Protein AF-A0A933Z2Q9-F1 (afdb_monomer_lite)

Structure (mmCIF, N/CA/C/O backbone):
data_AF-A0A933Z2Q9-F1
#
_entry.id   AF-A0A933Z2Q9-F1
#
loop_
_atom_site.group_PDB
_atom_site.id
_atom_site.type_symbol
_atom_site.label_atom_id
_atom_site.label_alt_id
_atom_site.label_comp_id
_atom_site.label_asym_id
_atom_site.label_entity_id
_atom_site.label_seq_id
_atom_site.pdbx_PDB_ins_code
_atom_site.Cartn_x
_atom_site.Cartn_y
_atom_site.Cartn_z
_atom_site.occupancy
_atom_site.B_iso_or_equiv
_atom_site.auth_seq_id
_atom_site.auth_comp_id
_atom_site.auth_asym_id
_atom_site.auth_atom_id
_atom_site.pdbx_PDB_model_num
ATOM 1 N N . MET A 1 1 ? -29.031 -0.556 -4.690 1.00 30.06 1 MET A N 1
ATOM 2 C CA . MET A 1 1 ? -28.057 0.502 -5.038 1.00 30.06 1 MET A CA 1
ATOM 3 C C . MET A 1 1 ? -26.852 0.303 -4.132 1.00 30.06 1 MET A C 1
ATOM 5 O O . MET A 1 1 ? -27.092 0.141 -2.940 1.00 30.06 1 MET A O 1
ATOM 9 N N . PRO A 1 2 ? -25.612 0.208 -4.638 1.00 36.00 2 PRO A N 1
ATOM 10 C CA . PRO A 1 2 ? -24.454 0.110 -3.755 1.00 36.00 2 PRO A CA 1
ATOM 11 C C . PRO A 1 2 ? -24.338 1.414 -2.952 1.00 36.00 2 PRO A C 1
ATOM 13 O O . PRO A 1 2 ? -24.588 2.495 -3.488 1.00 36.00 2 PRO A O 1
ATOM 16 N N . ALA A 1 3 ? -24.050 1.311 -1.654 1.00 37.53 3 ALA A N 1
ATOM 17 C CA . ALA A 1 3 ? -23.906 2.478 -0.790 1.00 37.53 3 ALA A CA 1
ATOM 18 C C . ALA A 1 3 ? -22.690 3.327 -1.235 1.00 37.53 3 ALA A C 1
ATOM 20 O O . ALA A 1 3 ? -21.696 2.751 -1.674 1.00 37.53 3 ALA A O 1
ATOM 21 N N . PRO A 1 4 ? -22.711 4.669 -1.111 1.00 43.59 4 PRO A N 1
ATOM 22 C CA . PRO A 1 4 ? -21.698 5.564 -1.701 1.00 43.59 4 PRO A CA 1
ATOM 23 C C . PRO A 1 4 ? -20.308 5.554 -1.016 1.00 43.59 4 PRO A C 1
ATOM 25 O O . PRO A 1 4 ? -19.544 6.503 -1.179 1.00 43.59 4 PRO A O 1
ATOM 28 N N . GLY A 1 5 ? -19.988 4.541 -0.204 1.00 49.03 5 GLY A N 1
ATOM 29 C CA . GLY A 1 5 ? -18.971 4.620 0.857 1.00 49.03 5 GLY A CA 1
ATOM 30 C C . GLY A 1 5 ? -17.522 4.799 0.389 1.00 49.03 5 GLY A C 1
ATOM 31 O O . GLY A 1 5 ? -16.807 5.652 0.909 1.00 49.03 5 GLY A O 1
ATOM 32 N N . ASP A 1 6 ? -17.078 4.038 -0.611 1.00 52.72 6 ASP A N 1
ATOM 33 C CA . ASP A 1 6 ? -15.638 3.870 -0.861 1.00 52.72 6 ASP A CA 1
ATOM 34 C C . ASP A 1 6 ? -15.014 5.033 -1.640 1.00 52.72 6 ASP A C 1
ATOM 36 O O . ASP A 1 6 ? -13.940 5.530 -1.296 1.00 52.72 6 ASP A O 1
ATOM 40 N N . ALA A 1 7 ? -15.668 5.462 -2.724 1.00 57.66 7 ALA A N 1
ATOM 41 C CA . ALA A 1 7 ? -15.125 6.496 -3.604 1.00 57.66 7 ALA A CA 1
ATOM 42 C C . ALA A 1 7 ? -15.150 7.871 -2.927 1.00 57.66 7 ALA A C 1
ATOM 44 O O . ALA A 1 7 ? -14.205 8.646 -3.065 1.00 57.66 7 ALA A O 1
ATOM 45 N N . HIS A 1 8 ? -16.200 8.141 -2.147 1.00 71.00 8 HIS A N 1
ATOM 46 C CA . HIS A 1 8 ? -16.406 9.443 -1.534 1.00 71.00 8 HIS A CA 1
ATOM 47 C C . HIS A 1 8 ? -15.386 9.722 -0.428 1.00 71.00 8 HIS A C 1
ATOM 49 O O . HIS A 1 8 ? -14.777 10.786 -0.426 1.00 71.00 8 HIS A O 1
ATOM 55 N N . LEU A 1 9 ? -15.126 8.770 0.476 1.00 80.94 9 LEU A N 1
ATOM 56 C CA . LEU A 1 9 ? -14.248 9.036 1.618 1.00 80.94 9 LEU A CA 1
ATOM 57 C C . LEU A 1 9 ? -12.768 9.122 1.216 1.00 80.94 9 LEU A C 1
ATOM 59 O O . LEU A 1 9 ? -12.041 9.977 1.719 1.00 80.94 9 LEU A O 1
ATOM 63 N N . CYS A 1 10 ? -12.312 8.304 0.262 1.00 76.44 10 CYS A N 1
ATOM 64 C CA . CYS A 1 10 ? -10.961 8.447 -0.287 1.00 76.44 10 CYS A CA 1
ATOM 65 C C . CYS A 1 10 ? -10.785 9.769 -1.052 1.00 76.44 10 CYS A C 1
ATOM 67 O O . CYS A 1 10 ? -9.753 10.422 -0.889 1.00 76.44 10 CYS A O 1
ATOM 69 N N . ALA A 1 11 ? -11.780 10.182 -1.848 1.00 78.81 11 ALA A N 1
ATOM 70 C CA . ALA A 1 11 ? -11.762 11.479 -2.525 1.00 78.81 11 ALA A CA 1
ATOM 71 C C . ALA A 1 11 ? -11.760 12.641 -1.516 1.00 78.81 11 ALA A C 1
ATOM 73 O O . ALA A 1 11 ? -10.992 13.586 -1.672 1.00 78.81 11 ALA A O 1
ATOM 74 N N . GLN A 1 12 ? -12.529 12.535 -0.429 1.00 84.69 12 GLN A N 1
ATOM 75 C CA . GLN A 1 12 ? -12.523 13.508 0.667 1.00 84.69 12 GLN A CA 1
ATOM 76 C C . GLN A 1 12 ? -11.167 13.589 1.377 1.00 84.69 12 GLN A C 1
ATOM 78 O O . GLN A 1 12 ? -10.663 14.689 1.592 1.00 84.69 12 GLN A O 1
ATOM 83 N N . CYS A 1 13 ? -10.544 12.448 1.706 1.00 85.12 13 CYS A N 1
ATOM 84 C CA . CYS A 1 13 ? -9.195 12.414 2.286 1.00 85.12 13 CYS A CA 1
ATOM 85 C C . CYS A 1 13 ? -8.196 13.172 1.406 1.00 85.12 13 CYS A C 1
ATOM 87 O O . CYS A 1 13 ? -7.370 13.929 1.915 1.00 85.12 13 CYS A O 1
ATOM 89 N N . HIS A 1 14 ? -8.294 12.978 0.088 1.00 80.62 14 HIS A N 1
ATOM 90 C CA . HIS A 1 14 ? -7.449 13.662 -0.880 1.00 80.62 14 HIS A CA 1
ATOM 91 C C . HIS A 1 14 ? -7.720 15.171 -0.938 1.00 80.62 14 HIS A C 1
ATOM 93 O O . HIS A 1 14 ? -6.772 15.954 -0.873 1.00 80.62 14 HIS A O 1
ATOM 99 N N . GLN A 1 15 ? -8.990 15.580 -1.027 1.00 82.69 15 GLN A N 1
ATOM 100 C CA . GLN A 1 15 ? -9.394 16.993 -1.053 1.00 82.69 15 GLN A CA 1
ATOM 101 C C . GLN A 1 15 ? -8.966 17.740 0.215 1.00 82.69 15 GLN A C 1
ATOM 103 O O . GLN A 1 15 ? -8.620 18.915 0.151 1.00 82.69 15 GLN A O 1
ATOM 108 N N . ALA A 1 16 ? -8.922 17.047 1.354 1.00 83.31 16 ALA A N 1
ATOM 109 C CA . ALA A 1 16 ? -8.405 17.576 2.612 1.00 83.31 16 ALA A CA 1
ATOM 110 C C . ALA A 1 16 ? -6.862 17.675 2.662 1.00 83.31 16 ALA A C 1
ATOM 112 O O . ALA A 1 16 ? -6.309 18.038 3.697 1.00 83.31 16 ALA A O 1
ATOM 113 N N . GLY A 1 17 ? -6.155 17.336 1.576 1.00 74.69 17 GLY A N 1
ATOM 114 C CA . GLY A 1 17 ? -4.693 17.403 1.485 1.00 74.69 17 GLY A CA 1
ATOM 115 C C . GLY A 1 17 ? -3.954 16.236 2.148 1.00 74.69 17 GLY A C 1
ATOM 116 O O . GLY A 1 17 ? -2.729 16.262 2.215 1.00 74.69 17 GLY A O 1
ATOM 117 N N . GLY A 1 18 ? -4.668 15.208 2.615 1.00 78.56 18 GLY A N 1
ATOM 118 C CA . GLY A 1 18 ? -4.094 14.052 3.305 1.00 78.56 18 GLY A CA 1
ATOM 119 C C . GLY A 1 18 ? -4.272 12.730 2.554 1.00 78.56 18 GLY A C 1
ATOM 120 O O . GLY A 1 18 ? -4.341 12.674 1.324 1.00 78.56 18 GLY A O 1
ATOM 121 N N . GLY A 1 19 ? -4.369 11.650 3.333 1.00 82.88 19 GLY A N 1
ATOM 122 C CA . GLY A 1 19 ? -4.657 10.295 2.860 1.00 82.88 19 GLY A CA 1
ATOM 123 C C . GLY A 1 19 ? -3.420 9.434 2.590 1.00 82.88 19 GLY A C 1
ATOM 124 O O . GLY A 1 19 ? -2.320 9.925 2.373 1.00 82.88 19 GLY A O 1
ATOM 125 N N . CYS A 1 20 ? -3.620 8.114 2.561 1.00 84.88 20 CYS A N 1
ATOM 126 C CA . CYS A 1 20 ? -2.553 7.127 2.346 1.00 84.88 20 CYS A CA 1
ATOM 127 C C . CYS A 1 20 ? -1.906 7.183 0.948 1.00 84.88 20 CYS A C 1
ATOM 129 O O . CYS A 1 20 ? -0.888 6.540 0.715 1.00 84.88 20 CYS A O 1
ATOM 131 N N . CYS A 1 21 ? -2.502 7.928 0.012 1.00 88.00 21 CYS A N 1
ATOM 132 C CA . CYS A 1 21 ? -1.978 8.168 -1.330 1.00 88.00 21 CYS A CA 1
ATOM 133 C C . CYS A 1 21 ? -1.006 9.352 -1.414 1.00 88.00 21 CYS A C 1
ATOM 135 O O . CYS A 1 21 ? -0.556 9.660 -2.515 1.00 88.00 21 CYS A O 1
ATOM 137 N N . ARG A 1 22 ? -0.727 10.041 -0.303 1.00 90.56 22 ARG A N 1
ATOM 138 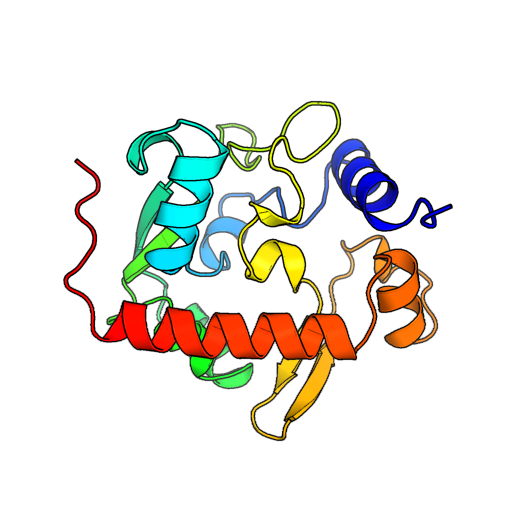C CA . ARG A 1 22 ? 0.280 11.101 -0.215 1.00 90.56 22 ARG A CA 1
ATOM 139 C C . ARG A 1 22 ? 1.348 10.693 0.795 1.00 90.56 22 ARG A C 1
ATOM 141 O O . ARG A 1 22 ? 1.018 10.159 1.852 1.00 90.56 22 ARG A O 1
ATOM 148 N N . ALA A 1 23 ? 2.605 10.945 0.466 1.00 89.44 23 ALA A N 1
ATOM 149 C CA . ALA A 1 23 ? 3.734 10.739 1.359 1.00 89.44 23 ALA A CA 1
ATOM 150 C C . ALA A 1 23 ? 4.792 11.814 1.096 1.00 89.44 23 ALA A C 1
ATOM 152 O O . ALA A 1 23 ? 5.137 12.091 -0.052 1.00 89.44 23 ALA A O 1
ATOM 153 N N . ASP A 1 24 ? 5.291 12.417 2.168 1.00 85.44 24 ASP A N 1
ATOM 154 C CA . ASP A 1 24 ? 6.491 13.246 2.135 1.00 85.44 24 ASP A CA 1
ATOM 155 C C . ASP A 1 24 ? 7.753 12.361 2.161 1.00 85.44 24 ASP A C 1
ATOM 157 O O . ASP A 1 24 ? 7.678 11.133 2.049 1.00 85.44 24 ASP A O 1
ATOM 161 N N . ALA A 1 25 ? 8.929 12.983 2.274 1.00 80.50 25 ALA A N 1
ATOM 162 C CA . ALA A 1 25 ? 10.202 12.265 2.290 1.00 80.50 25 ALA A CA 1
ATOM 163 C C . ALA A 1 25 ? 10.271 11.208 3.409 1.00 80.50 25 ALA A C 1
ATOM 165 O O . ALA A 1 25 ? 10.765 10.106 3.169 1.00 80.50 25 ALA A O 1
ATOM 166 N N . ASP A 1 26 ? 9.716 11.511 4.584 1.00 82.88 26 ASP A N 1
ATOM 167 C CA . ASP A 1 26 ? 9.678 10.586 5.719 1.00 82.88 26 ASP A CA 1
ATOM 168 C C . ASP A 1 26 ? 8.633 9.483 5.489 1.00 82.88 26 ASP A C 1
ATOM 170 O O . ASP A 1 26 ? 8.873 8.306 5.760 1.00 82.88 26 ASP A O 1
ATOM 174 N N . GLY A 1 27 ? 7.485 9.823 4.898 1.00 85.81 27 GLY A N 1
ATOM 175 C CA . GLY A 1 27 ? 6.433 8.877 4.535 1.00 85.81 27 GLY A CA 1
ATOM 176 C C . GLY A 1 27 ? 6.869 7.842 3.494 1.00 85.81 27 GLY A C 1
ATOM 177 O O . GLY A 1 27 ? 6.394 6.702 3.532 1.00 85.81 27 GLY A O 1
ATOM 178 N N . VAL A 1 28 ? 7.807 8.189 2.601 1.00 89.75 28 VAL A N 1
ATOM 179 C CA . VAL A 1 28 ? 8.397 7.242 1.637 1.00 89.75 28 VAL A CA 1
ATOM 180 C C . VAL A 1 28 ? 9.089 6.082 2.351 1.00 89.75 28 VAL A C 1
ATOM 182 O O . VAL A 1 28 ? 9.041 4.958 1.845 1.00 89.75 28 VAL A O 1
ATOM 185 N N . GLU A 1 29 ? 9.690 6.298 3.526 1.00 90.69 29 GLU A N 1
ATOM 186 C CA . GLU A 1 29 ? 10.328 5.224 4.302 1.00 90.69 29 GLU A CA 1
ATOM 187 C C . GLU A 1 29 ? 9.326 4.104 4.624 1.00 90.69 29 GLU A C 1
ATOM 189 O O . GLU A 1 29 ? 9.666 2.929 4.499 1.00 90.69 29 GLU A O 1
ATOM 194 N N . TYR A 1 30 ? 8.066 4.451 4.898 1.00 90.44 30 TYR A N 1
ATOM 195 C CA . TYR A 1 30 ? 7.036 3.530 5.393 1.00 90.44 30 TYR A CA 1
ATOM 196 C C . TYR A 1 30 ? 6.070 3.007 4.316 1.00 90.44 30 TYR A C 1
ATOM 198 O O . TYR A 1 30 ? 5.067 2.360 4.633 1.00 90.44 30 TYR A O 1
ATOM 206 N N . MET A 1 31 ? 6.338 3.262 3.030 1.00 93.06 31 MET A N 1
ATOM 207 C CA . MET A 1 31 ? 5.526 2.705 1.944 1.00 93.06 31 MET A CA 1
ATOM 208 C C . MET A 1 31 ? 5.673 1.182 1.859 1.00 93.06 31 MET A C 1
ATOM 210 O O . MET A 1 31 ? 6.782 0.646 1.874 1.00 93.06 31 MET A O 1
ATOM 214 N N . PHE A 1 32 ? 4.549 0.482 1.723 1.00 93.62 32 PHE A N 1
ATOM 215 C CA . PHE A 1 32 ? 4.514 -0.973 1.579 1.00 93.62 32 PHE A CA 1
ATOM 216 C C . PHE A 1 32 ? 4.979 -1.412 0.184 1.00 93.62 32 PHE A C 1
ATOM 218 O O . PHE A 1 32 ? 4.956 -0.638 -0.776 1.00 93.62 32 PHE A O 1
ATOM 225 N N . GLY A 1 33 ? 5.424 -2.665 0.097 1.00 95.75 33 GLY A N 1
ATOM 226 C CA . GLY A 1 33 ? 5.945 -3.273 -1.116 1.00 95.75 33 GLY A CA 1
ATOM 227 C C . GLY A 1 33 ? 4.811 -3.808 -1.976 1.00 95.75 33 GLY A C 1
ATOM 228 O O . GLY A 1 33 ? 3.856 -4.393 -1.470 1.00 95.75 33 GLY A O 1
ATOM 229 N N . LEU A 1 34 ? 4.927 -3.589 -3.278 1.00 97.56 34 LEU A N 1
ATOM 230 C CA . LEU A 1 34 ? 4.092 -4.187 -4.302 1.00 97.56 34 LEU A CA 1
ATOM 231 C C . LEU A 1 34 ? 4.684 -5.532 -4.698 1.00 97.56 34 LEU A C 1
ATOM 233 O O . LEU A 1 34 ? 5.884 -5.653 -4.956 1.00 97.56 34 LEU A O 1
ATOM 237 N N . THR A 1 35 ? 3.821 -6.524 -4.836 1.00 97.50 35 THR A N 1
ATOM 238 C CA . THR A 1 35 ? 4.185 -7.798 -5.450 1.00 97.50 35 THR A CA 1
ATOM 239 C C . THR A 1 35 ? 4.241 -7.671 -6.973 1.00 97.50 35 THR A C 1
ATOM 241 O O . THR A 1 35 ? 3.620 -6.800 -7.587 1.00 97.50 35 THR A O 1
ATOM 244 N N . ARG A 1 36 ? 4.956 -8.594 -7.622 1.00 96.56 36 ARG A N 1
ATOM 245 C CA . ARG A 1 36 ? 5.016 -8.664 -9.090 1.00 96.56 36 ARG A CA 1
ATOM 246 C C . ARG A 1 36 ? 3.622 -8.837 -9.709 1.00 96.56 36 ARG A C 1
ATOM 248 O O . ARG A 1 36 ? 3.308 -8.150 -10.675 1.00 96.56 36 ARG A O 1
ATOM 255 N N . GLY A 1 37 ? 2.782 -9.697 -9.130 1.0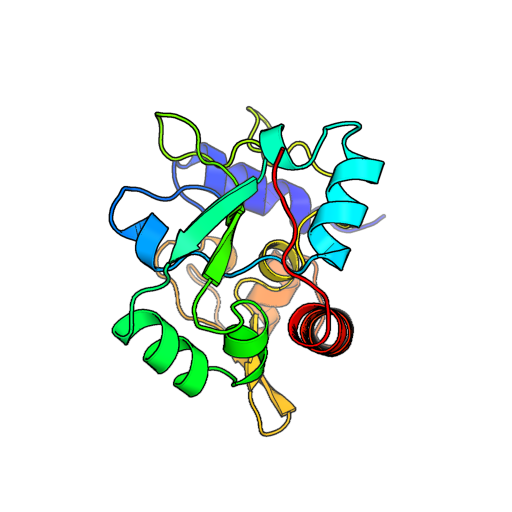0 96.50 37 GLY A N 1
ATOM 256 C CA . GLY A 1 37 ? 1.423 -9.925 -9.626 1.00 96.50 37 GLY A CA 1
ATOM 257 C C . GLY A 1 37 ? 0.519 -8.692 -9.512 1.00 96.50 37 GLY A C 1
ATOM 258 O O . GLY A 1 37 ? -0.282 -8.439 -10.412 1.00 96.50 37 GLY A O 1
ATOM 259 N N . GLU A 1 38 ? 0.678 -7.877 -8.460 1.00 97.81 38 GLU A N 1
ATOM 260 C CA . GLU A 1 38 ? -0.006 -6.579 -8.368 1.00 97.81 38 GLU A CA 1
ATOM 261 C C . GLU A 1 38 ? 0.437 -5.637 -9.486 1.00 97.81 38 GLU A C 1
ATOM 263 O O . GLU A 1 38 ? -0.412 -5.065 -10.165 1.00 97.81 38 GLU A O 1
ATOM 268 N N . ILE A 1 39 ? 1.748 -5.519 -9.720 1.00 98.06 39 ILE A N 1
ATOM 269 C CA . ILE A 1 39 ? 2.308 -4.652 -10.767 1.00 98.06 39 ILE A CA 1
ATOM 270 C C . ILE A 1 39 ? 1.793 -5.066 -12.149 1.00 98.06 39 ILE A C 1
ATOM 272 O O . ILE A 1 39 ? 1.346 -4.219 -12.917 1.00 98.06 39 ILE A O 1
ATOM 276 N N . GLU A 1 40 ? 1.792 -6.362 -12.457 1.00 96.44 40 GLU A N 1
ATOM 277 C CA . GLU A 1 40 ? 1.262 -6.879 -13.723 1.00 96.44 40 GLU A CA 1
ATOM 278 C C . GLU A 1 40 ? -0.246 -6.613 -13.867 1.00 96.44 40 GLU A C 1
ATOM 280 O O . GLU A 1 40 ? -0.721 -6.259 -14.949 1.00 96.44 40 GLU A O 1
ATOM 285 N N . GLY A 1 41 ? -1.015 -6.747 -12.781 1.00 96.81 41 GLY A N 1
ATOM 286 C CA . GLY A 1 41 ? -2.439 -6.405 -12.760 1.00 96.81 41 GLY A CA 1
ATOM 287 C C . GLY A 1 41 ? -2.692 -4.918 -13.008 1.00 96.81 41 GLY A C 1
ATOM 288 O O . GLY A 1 41 ? -3.557 -4.563 -13.811 1.00 96.81 41 GLY A O 1
ATOM 289 N N . MET A 1 42 ? -1.903 -4.056 -12.369 1.00 97.50 42 MET A N 1
ATOM 290 C CA . MET A 1 42 ? -1.960 -2.606 -12.544 1.00 97.50 42 MET A CA 1
ATOM 291 C C . MET A 1 42 ? -1.575 -2.182 -13.960 1.00 97.50 42 MET A C 1
ATOM 293 O O . MET A 1 42 ? -2.262 -1.344 -14.544 1.00 97.50 42 MET A O 1
ATOM 297 N N . ALA A 1 43 ? -0.523 -2.771 -14.532 1.00 97.50 43 ALA A N 1
ATOM 298 C CA . ALA A 1 43 ? -0.091 -2.498 -15.901 1.00 97.50 43 ALA A CA 1
ATOM 299 C C . ALA A 1 43 ? -1.209 -2.826 -16.901 1.00 97.50 43 ALA A C 1
ATOM 301 O O . ALA A 1 43 ? -1.617 -1.968 -17.680 1.00 97.50 43 ALA A O 1
ATOM 302 N N . ARG A 1 44 ? -1.813 -4.022 -16.795 1.00 97.00 44 ARG A N 1
ATOM 303 C CA . ARG A 1 44 ? -2.955 -4.412 -17.644 1.00 97.00 44 ARG A CA 1
ATOM 304 C C . ARG A 1 44 ? -4.151 -3.471 -17.509 1.00 97.00 44 ARG A C 1
ATOM 306 O O . ARG A 1 44 ? -4.796 -3.171 -18.506 1.00 97.00 44 ARG A O 1
ATOM 313 N N . ALA A 1 45 ? -4.464 -3.031 -16.292 1.00 96.00 45 ALA A N 1
ATOM 314 C CA . ALA A 1 45 ? -5.626 -2.181 -16.040 1.00 96.00 45 ALA A CA 1
ATOM 315 C C . ALA A 1 45 ? -5.416 -0.718 -16.463 1.00 96.00 45 ALA A C 1
ATOM 317 O O . ALA A 1 45 ? -6.371 -0.051 -16.852 1.00 96.00 45 ALA A O 1
ATOM 318 N N . SER A 1 46 ? -4.187 -0.212 -16.358 1.00 95.94 46 SER A N 1
ATOM 319 C CA . SER A 1 46 ? -3.851 1.182 -16.673 1.00 95.94 46 SER A CA 1
ATOM 320 C C . SER A 1 46 ? -3.372 1.391 -18.109 1.00 95.94 46 SER A C 1
ATOM 322 O O . SER A 1 46 ? -3.409 2.520 -18.592 1.00 95.94 46 SER A O 1
ATOM 324 N N . GLY A 1 47 ? -2.908 0.332 -18.780 1.00 96.50 47 GLY A N 1
ATOM 325 C CA . GLY A 1 47 ? -2.222 0.425 -20.070 1.00 96.50 47 GLY A CA 1
ATOM 326 C C . GLY A 1 47 ? -0.815 1.026 -19.977 1.00 96.50 47 GLY A C 1
ATOM 327 O O . GLY A 1 47 ? -0.247 1.376 -21.006 1.00 96.50 47 GLY A O 1
ATOM 328 N N . LEU A 1 48 ? -0.271 1.181 -18.764 1.00 96.88 48 LEU A N 1
ATOM 329 C CA . LEU A 1 48 ? 1.071 1.707 -18.525 1.00 96.88 48 LEU A CA 1
ATOM 330 C C . LEU A 1 48 ? 2.082 0.577 -18.352 1.00 96.88 48 LEU A C 1
ATOM 332 O O . LEU A 1 48 ? 1.781 -0.469 -17.773 1.00 96.88 48 LEU A O 1
ATOM 336 N N . GLU A 1 49 ? 3.318 0.850 -18.750 1.00 97.19 49 GLU A N 1
ATOM 337 C CA . GLU A 1 49 ? 4.455 -0.005 -18.441 1.00 97.19 49 GLU A CA 1
ATOM 338 C C . GLU A 1 49 ? 4.888 0.154 -16.970 1.00 97.19 49 GLU A C 1
ATOM 340 O O . GLU A 1 49 ? 4.817 1.259 -16.416 1.00 97.19 49 GLU A O 1
ATOM 345 N N . PRO A 1 50 ? 5.390 -0.912 -16.312 1.00 97.50 50 PRO A N 1
ATOM 346 C CA . PRO A 1 50 ? 5.778 -0.878 -14.901 1.00 97.50 50 PRO A CA 1
ATOM 347 C C . PRO A 1 50 ? 6.713 0.270 -14.501 1.00 97.50 50 PRO A C 1
ATOM 349 O O . PRO A 1 50 ? 6.510 0.887 -13.455 1.00 97.50 50 PRO A O 1
ATOM 352 N N . TRP A 1 51 ? 7.716 0.604 -15.320 1.00 96.06 51 TRP A N 1
ATOM 353 C CA . TRP A 1 51 ? 8.686 1.669 -15.021 1.00 96.06 51 TRP A CA 1
ATOM 354 C C . TRP A 1 51 ? 8.039 3.060 -14.899 1.00 96.06 51 TRP A C 1
ATOM 356 O O . TRP A 1 51 ? 8.575 3.947 -14.222 1.00 96.06 51 TRP A O 1
ATOM 366 N N . GLN A 1 52 ? 6.857 3.252 -15.494 1.00 96.56 52 GLN A N 1
ATOM 367 C CA . GLN A 1 52 ? 6.125 4.516 -15.438 1.00 96.56 52 GLN A CA 1
ATOM 368 C C . GLN A 1 52 ? 5.535 4.768 -14.046 1.00 96.56 52 GLN A C 1
ATOM 370 O O . GLN A 1 52 ? 5.482 5.916 -13.609 1.00 96.56 52 GLN A O 1
ATOM 375 N N . PHE A 1 53 ? 5.154 3.718 -13.312 1.00 97.38 53 PHE A N 1
ATOM 376 C CA . PHE A 1 53 ? 4.442 3.855 -12.036 1.00 97.38 53 PHE A CA 1
ATOM 377 C C . PHE A 1 53 ? 5.094 3.145 -10.844 1.00 97.38 53 PHE A C 1
ATOM 379 O O . PHE A 1 53 ? 4.643 3.332 -9.713 1.00 97.38 53 PHE A O 1
ATOM 386 N N . VAL A 1 54 ? 6.155 2.365 -11.058 1.00 97.75 54 VAL A N 1
ATOM 387 C CA . VAL A 1 54 ? 6.902 1.668 -10.002 1.00 97.75 54 VAL A CA 1
ATOM 388 C C . VAL A 1 54 ? 8.302 2.253 -9.862 1.00 97.75 54 VAL A C 1
ATOM 390 O O . VAL A 1 54 ? 8.978 2.557 -10.843 1.00 97.75 54 VAL A O 1
ATOM 393 N N . VAL A 1 55 ? 8.755 2.367 -8.617 1.00 96.56 55 VAL A N 1
ATOM 394 C CA . VAL A 1 55 ? 10.142 2.654 -8.249 1.00 96.56 55 VAL A CA 1
ATOM 395 C C . VAL A 1 55 ? 10.656 1.508 -7.385 1.00 96.56 55 VAL A C 1
ATOM 397 O O . VAL A 1 55 ? 9.939 1.015 -6.514 1.00 96.56 55 VAL A O 1
ATOM 400 N N . ALA A 1 56 ? 11.897 1.089 -7.631 1.00 96.44 56 ALA A N 1
ATOM 401 C CA . ALA A 1 56 ? 12.606 0.150 -6.775 1.00 96.44 56 ALA A CA 1
ATOM 402 C C . ALA A 1 56 ? 13.547 0.907 -5.831 1.00 96.44 56 ALA A C 1
ATOM 404 O O . ALA A 1 56 ? 14.323 1.748 -6.282 1.00 96.44 56 ALA A O 1
ATOM 405 N N . ASP A 1 57 ? 13.500 0.587 -4.544 1.00 95.56 57 ASP A N 1
ATOM 406 C CA . ASP A 1 57 ? 14.448 1.070 -3.542 1.00 95.56 57 ASP A CA 1
ATOM 407 C C . ASP A 1 57 ? 14.752 -0.014 -2.492 1.00 95.56 57 ASP A C 1
ATOM 409 O O . ASP A 1 57 ? 14.345 -1.174 -2.626 1.00 95.56 57 ASP A O 1
ATOM 413 N N . GLN A 1 58 ? 15.537 0.351 -1.479 1.00 96.12 58 GLN A N 1
ATOM 414 C CA . GLN A 1 58 ? 15.872 -0.515 -0.357 1.00 96.12 58 GLN A CA 1
ATOM 415 C C . GLN A 1 58 ? 15.113 -0.042 0.886 1.00 96.12 58 GLN A C 1
ATOM 417 O O . GLN A 1 58 ? 15.280 1.096 1.323 1.00 96.12 58 GLN A O 1
ATOM 422 N N . ALA A 1 59 ? 14.305 -0.925 1.468 1.00 96.50 59 ALA A N 1
ATOM 423 C CA . ALA A 1 59 ? 13.650 -0.670 2.743 1.00 96.50 59 ALA A CA 1
ATOM 424 C C . ALA A 1 59 ? 14.684 -0.601 3.878 1.00 96.50 59 ALA A C 1
ATOM 426 O O . ALA A 1 59 ? 15.638 -1.389 3.916 1.00 96.50 59 ALA A O 1
ATOM 427 N N . SER A 1 60 ? 14.483 0.328 4.817 1.00 95.50 60 SER A N 1
ATOM 428 C CA . SER A 1 60 ? 15.349 0.453 5.990 1.00 95.50 60 SER A CA 1
ATOM 429 C C . SER A 1 60 ? 15.199 -0.773 6.908 1.00 95.50 60 SER A C 1
ATOM 431 O O . SER A 1 60 ? 14.108 -1.348 6.995 1.00 95.50 60 SER A O 1
ATOM 433 N N . PRO A 1 61 ? 16.252 -1.184 7.642 1.00 95.19 61 PRO A N 1
ATOM 434 C CA . PRO A 1 61 ? 16.144 -2.274 8.615 1.00 95.19 61 PRO A CA 1
ATOM 435 C C . PRO A 1 61 ? 15.038 -2.039 9.652 1.00 95.19 61 PRO A C 1
ATOM 437 O O . PRO A 1 61 ? 14.248 -2.940 9.919 1.00 95.19 61 PRO A O 1
ATOM 440 N N . ARG A 1 62 ? 14.915 -0.796 10.143 1.00 94.75 62 ARG A N 1
ATOM 441 C CA . ARG A 1 62 ? 13.860 -0.366 11.071 1.00 94.75 62 ARG A CA 1
ATOM 442 C C . ARG A 1 62 ? 12.464 -0.628 10.510 1.00 94.75 62 ARG A C 1
ATOM 444 O O . ARG A 1 62 ? 11.585 -1.099 11.229 1.00 94.75 62 ARG A O 1
ATOM 451 N N . PHE A 1 63 ? 12.243 -0.316 9.235 1.00 94.94 63 PHE A N 1
ATOM 452 C CA . PHE A 1 63 ? 10.949 -0.557 8.614 1.00 94.94 63 PHE A CA 1
ATOM 453 C C . PHE A 1 63 ? 10.672 -2.054 8.447 1.00 94.94 63 PHE A C 1
ATOM 455 O O . PHE A 1 63 ? 9.562 -2.500 8.725 1.00 94.94 63 PHE A O 1
ATOM 462 N N . LEU A 1 64 ? 11.676 -2.855 8.082 1.00 95.25 64 LEU A N 1
ATOM 463 C CA . LEU A 1 64 ? 11.520 -4.310 7.992 1.00 95.25 64 LEU A CA 1
ATOM 464 C C . LEU A 1 64 ? 11.176 -4.946 9.352 1.00 95.25 64 LEU A C 1
ATOM 466 O O . LEU A 1 64 ? 10.301 -5.805 9.411 1.00 95.25 64 LEU A O 1
ATOM 470 N N . GLU A 1 65 ? 11.800 -4.488 10.441 1.00 94.00 65 GLU A N 1
ATOM 471 C CA . GLU A 1 65 ? 11.461 -4.905 11.814 1.00 94.00 65 GLU A CA 1
ATOM 472 C C . GLU A 1 65 ? 10.024 -4.516 12.193 1.00 94.00 65 GLU A C 1
ATOM 474 O O . GLU A 1 65 ? 9.286 -5.306 12.786 1.00 94.00 65 GLU A O 1
ATOM 479 N N . PHE A 1 66 ? 9.590 -3.313 11.805 1.00 92.44 66 PHE A N 1
ATOM 480 C CA . PHE A 1 66 ? 8.202 -2.893 11.978 1.00 92.44 66 PHE A CA 1
ATOM 481 C C . PHE A 1 66 ? 7.229 -3.812 11.225 1.00 92.44 66 PHE A C 1
ATOM 483 O O . PHE A 1 66 ? 6.218 -4.221 11.800 1.00 92.44 66 PHE A O 1
ATOM 490 N N . LEU A 1 67 ? 7.532 -4.193 9.980 1.00 93.19 67 LEU A N 1
ATOM 491 C CA . LEU A 1 67 ? 6.687 -5.114 9.210 1.00 93.19 67 LEU A CA 1
ATOM 492 C C . LEU A 1 67 ? 6.577 -6.489 9.878 1.00 93.19 67 LEU A C 1
ATOM 494 O O . LEU A 1 67 ? 5.473 -7.033 9.945 1.00 93.19 67 LEU A O 1
ATOM 498 N N . ASP A 1 68 ? 7.675 -7.013 10.430 1.00 91.31 68 ASP A N 1
ATOM 499 C CA . ASP A 1 68 ? 7.668 -8.280 11.173 1.00 91.31 68 ASP A CA 1
ATOM 500 C C . ASP A 1 68 ? 6.763 -8.216 12.412 1.00 91.31 68 ASP A C 1
ATOM 502 O O . ASP A 1 68 ? 6.074 -9.190 12.724 1.00 91.31 68 ASP A O 1
ATOM 506 N N . SER A 1 69 ? 6.693 -7.056 13.078 1.00 90.50 69 SER A N 1
ATOM 507 C CA . SER A 1 69 ? 5.780 -6.843 14.212 1.00 90.50 69 SER A CA 1
ATOM 508 C C . SER A 1 69 ? 4.297 -6.817 13.814 1.00 90.50 69 SER A C 1
ATOM 510 O O . SER A 1 69 ? 3.435 -7.143 14.633 1.00 90.50 69 SER A O 1
ATOM 512 N N . LEU A 1 70 ? 3.985 -6.446 12.564 1.00 90.00 70 LEU A N 1
ATOM 513 C CA . LEU A 1 70 ? 2.617 -6.446 12.043 1.00 90.00 70 LEU A CA 1
ATOM 514 C C . LEU A 1 70 ? 2.212 -7.842 11.570 1.00 90.00 70 LEU A C 1
ATOM 516 O O . LEU A 1 70 ? 1.230 -8.416 12.051 1.00 90.00 70 LEU A O 1
ATOM 520 N N . HIS A 1 71 ? 2.946 -8.353 10.581 1.00 92.88 71 HIS A N 1
ATOM 521 C CA . HIS A 1 71 ? 2.763 -9.669 9.992 1.00 92.88 71 HIS A CA 1
ATOM 522 C C . HIS A 1 71 ? 3.949 -9.991 9.056 1.00 92.88 71 HIS A C 1
ATOM 524 O O . HIS A 1 71 ? 4.188 -9.219 8.121 1.00 92.88 71 HIS A O 1
ATOM 530 N N . PRO A 1 72 ? 4.615 -11.159 9.182 1.00 90.94 72 PRO A N 1
ATOM 531 C CA . PRO A 1 72 ? 5.764 -11.533 8.339 1.00 90.94 72 PRO A CA 1
ATOM 532 C C . PRO A 1 72 ? 5.495 -11.468 6.827 1.00 90.94 72 PRO A C 1
ATOM 534 O O . PRO A 1 72 ? 6.379 -11.171 6.031 1.00 90.94 72 PRO A O 1
ATOM 537 N N . LEU A 1 73 ? 4.241 -11.693 6.427 1.00 93.06 73 LEU A N 1
ATOM 538 C CA . LEU A 1 73 ? 3.764 -11.529 5.046 1.00 93.06 73 LEU A CA 1
ATOM 539 C C . LEU A 1 73 ? 4.184 -10.200 4.403 1.00 93.06 73 LEU A C 1
ATOM 541 O O . LEU A 1 73 ? 4.568 -10.176 3.239 1.00 93.06 73 LEU A O 1
ATOM 545 N N . PHE A 1 74 ? 4.119 -9.084 5.132 1.00 94.06 74 PHE A N 1
ATOM 546 C CA . PHE A 1 74 ? 4.467 -7.798 4.533 1.00 94.06 74 PHE A CA 1
ATOM 547 C C . PHE A 1 74 ? 5.954 -7.721 4.185 1.00 94.06 74 PHE A C 1
ATOM 549 O O . PHE A 1 74 ? 6.308 -7.142 3.159 1.00 94.06 74 PHE A O 1
ATOM 556 N N . ARG A 1 75 ? 6.818 -8.379 4.963 1.00 93.94 75 ARG A N 1
ATOM 557 C CA . ARG A 1 75 ? 8.245 -8.499 4.652 1.00 93.94 75 ARG A CA 1
ATOM 558 C C . ARG A 1 75 ? 8.500 -9.344 3.401 1.00 93.94 75 ARG A C 1
ATOM 560 O O . ARG A 1 75 ? 9.418 -9.031 2.649 1.00 93.94 75 ARG A O 1
ATOM 567 N N . GLN A 1 76 ? 7.668 -10.351 3.124 1.00 95.00 76 GLN A N 1
ATOM 568 C CA . GLN A 1 76 ? 7.775 -11.167 1.901 1.00 95.00 76 GLN A CA 1
ATOM 569 C C . GLN A 1 76 ? 7.530 -10.356 0.620 1.00 95.00 76 GLN A C 1
ATOM 571 O O . GLN A 1 76 ? 8.058 -10.691 -0.436 1.00 95.00 76 GLN A O 1
ATOM 576 N N . THR A 1 77 ? 6.802 -9.236 0.704 1.00 96.19 77 THR A N 1
ATOM 577 C CA . THR A 1 77 ? 6.659 -8.296 -0.427 1.00 96.19 77 THR A CA 1
ATOM 578 C C . THR A 1 77 ? 7.945 -7.517 -0.739 1.00 96.19 77 THR A C 1
ATOM 580 O O . THR A 1 77 ? 7.995 -6.778 -1.719 1.00 96.19 77 THR A O 1
ATOM 583 N N . MET A 1 78 ? 8.984 -7.659 0.092 1.00 95.81 78 MET A N 1
ATOM 584 C CA . MET A 1 78 ? 10.271 -6.976 -0.042 1.00 95.81 78 MET A CA 1
ATOM 585 C C . MET A 1 78 ? 11.436 -7.966 0.118 1.00 95.81 78 MET A C 1
ATOM 587 O O . MET A 1 78 ? 12.212 -7.872 1.078 1.00 95.81 78 MET A O 1
ATOM 591 N N . PRO A 1 79 ? 11.588 -8.951 -0.786 1.00 93.81 79 PRO A N 1
ATOM 592 C CA . PRO A 1 79 ? 12.628 -9.965 -0.663 1.00 93.81 79 PRO A CA 1
ATOM 593 C C . PRO A 1 79 ? 14.015 -9.312 -0.613 1.00 93.81 79 PRO A C 1
ATOM 595 O O . PRO A 1 79 ? 14.367 -8.472 -1.444 1.00 93.81 79 PRO A O 1
ATOM 598 N N . ARG A 1 80 ? 14.815 -9.690 0.396 1.00 92.62 80 ARG A N 1
ATOM 599 C CA . ARG A 1 80 ? 16.135 -9.084 0.697 1.00 92.62 80 ARG A CA 1
ATOM 600 C C . ARG A 1 80 ? 16.064 -7.569 0.970 1.00 92.62 80 ARG A C 1
ATOM 602 O O . ARG A 1 80 ? 17.034 -6.843 0.771 1.00 92.62 80 ARG A O 1
ATOM 609 N N . GLY A 1 81 ? 14.900 -7.092 1.408 1.00 94.56 81 GLY A N 1
ATOM 610 C CA . GLY A 1 81 ? 14.593 -5.685 1.656 1.00 94.56 81 GLY A CA 1
ATOM 611 C C . GLY A 1 81 ? 14.437 -4.835 0.392 1.00 94.56 81 GLY A C 1
ATOM 612 O O . GLY A 1 81 ? 14.228 -3.628 0.506 1.00 94.56 81 GLY A O 1
ATOM 613 N N . ARG A 1 82 ? 14.509 -5.431 -0.807 1.00 95.81 82 ARG A N 1
ATOM 614 C CA . ARG A 1 82 ? 14.232 -4.712 -2.052 1.00 95.81 82 ARG A CA 1
ATOM 615 C C . ARG A 1 82 ? 12.740 -4.437 -2.130 1.00 95.81 82 ARG A C 1
ATOM 617 O O . ARG A 1 82 ? 11.951 -5.369 -2.257 1.00 95.81 82 ARG A O 1
ATOM 624 N N . ARG A 1 83 ? 12.361 -3.167 -2.113 1.00 96.81 83 ARG A N 1
ATOM 625 C CA . ARG A 1 83 ? 10.970 -2.736 -2.176 1.00 96.81 83 ARG A CA 1
ATOM 626 C C . ARG A 1 83 ? 10.642 -2.217 -3.567 1.00 96.81 83 ARG A C 1
ATOM 628 O O . ARG A 1 83 ? 11.324 -1.348 -4.101 1.00 96.81 83 ARG A O 1
ATOM 635 N N . LEU A 1 84 ? 9.563 -2.740 -4.140 1.00 97.56 84 LEU A N 1
ATOM 636 C CA . LEU A 1 84 ? 8.884 -2.133 -5.279 1.00 97.56 84 LEU A CA 1
ATOM 637 C C . LEU A 1 84 ? 7.736 -1.297 -4.728 1.00 97.56 84 LEU A C 1
ATOM 639 O O . LEU A 1 84 ? 6.877 -1.832 -4.043 1.00 97.56 84 LEU A O 1
ATOM 643 N N . ARG A 1 85 ? 7.709 0.005 -4.985 1.00 96.62 85 ARG A N 1
ATOM 644 C CA . ARG A 1 85 ? 6.646 0.892 -4.494 1.00 96.62 85 ARG A CA 1
ATOM 645 C C . ARG A 1 85 ? 6.099 1.754 -5.613 1.00 96.62 85 ARG A C 1
ATOM 647 O O . ARG A 1 85 ? 6.741 1.926 -6.647 1.00 96.62 85 ARG A O 1
ATOM 654 N N . LEU A 1 86 ? 4.926 2.336 -5.385 1.00 96.94 86 LEU A N 1
ATOM 655 C CA . LEU A 1 86 ? 4.381 3.322 -6.308 1.00 96.94 86 LEU A CA 1
ATOM 656 C C . LEU A 1 86 ? 5.309 4.535 -6.402 1.00 96.94 86 LEU A C 1
ATOM 658 O O . LEU A 1 86 ? 5.849 5.018 -5.399 1.00 96.94 86 LEU A O 1
ATOM 662 N N . ARG A 1 87 ? 5.464 5.032 -7.626 1.00 96.38 87 ARG A N 1
ATOM 663 C CA . ARG A 1 87 ? 6.069 6.329 -7.900 1.00 96.38 87 ARG A CA 1
ATOM 664 C C . ARG A 1 87 ? 5.217 7.414 -7.251 1.00 96.38 87 ARG A C 1
ATOM 666 O O . ARG A 1 87 ? 3.984 7.353 -7.291 1.00 96.38 87 ARG A O 1
ATOM 673 N N . LEU A 1 88 ? 5.900 8.386 -6.663 1.00 95.31 88 LEU A N 1
ATOM 674 C CA . LEU A 1 88 ? 5.296 9.623 -6.196 1.00 95.31 88 LEU A CA 1
ATOM 675 C C . LEU A 1 88 ? 5.682 10.749 -7.153 1.00 95.31 88 LEU A C 1
ATOM 677 O O . LEU A 1 88 ? 6.782 10.735 -7.711 1.00 95.31 88 LEU A O 1
ATOM 681 N N . GLU A 1 89 ? 4.773 11.694 -7.323 1.00 93.88 89 GLU A N 1
ATOM 682 C CA . GLU A 1 89 ? 4.995 12.965 -7.994 1.00 93.88 89 GLU A CA 1
ATOM 683 C C . GLU A 1 89 ? 5.774 13.924 -7.081 1.00 93.88 89 GLU A C 1
ATOM 685 O O . GLU A 1 89 ? 5.989 13.662 -5.893 1.00 93.88 89 GLU A O 1
ATOM 690 N N . THR A 1 90 ? 6.197 15.067 -7.621 1.00 90.75 90 THR A N 1
ATOM 691 C CA . THR A 1 90 ? 6.986 16.065 -6.877 1.00 90.75 90 THR A CA 1
ATOM 692 C C . THR A 1 90 ? 6.251 16.664 -5.677 1.00 90.75 90 THR A C 1
ATOM 694 O O . THR A 1 90 ? 6.895 17.174 -4.766 1.00 90.75 90 THR A O 1
ATOM 697 N N . ASP A 1 91 ? 4.917 16.614 -5.665 1.00 90.12 91 ASP A N 1
ATOM 698 C CA . ASP A 1 91 ? 4.073 17.063 -4.549 1.00 90.12 91 ASP A CA 1
ATOM 699 C C . ASP A 1 91 ? 3.840 15.967 -3.484 1.00 90.12 91 ASP A C 1
ATOM 701 O O . ASP A 1 91 ? 3.022 16.143 -2.578 1.00 90.12 91 ASP A O 1
ATOM 705 N N . GLY A 1 92 ? 4.508 14.813 -3.611 1.00 91.94 92 GLY A N 1
ATOM 706 C CA . GLY A 1 92 ? 4.348 13.656 -2.726 1.00 91.94 92 GLY A CA 1
ATOM 707 C C . GLY A 1 92 ? 3.085 12.829 -2.991 1.00 91.94 92 GLY A C 1
ATOM 708 O O . GLY A 1 92 ? 2.824 11.853 -2.285 1.00 91.94 92 GLY A O 1
ATOM 709 N N . GLY A 1 93 ? 2.275 13.185 -3.991 1.00 93.38 93 GLY A N 1
ATOM 710 C CA . GLY A 1 93 ? 1.117 12.402 -4.407 1.00 93.38 93 GLY A CA 1
ATOM 711 C C . GLY A 1 93 ? 1.522 11.130 -5.146 1.00 93.38 93 GLY A C 1
ATOM 712 O O . GLY A 1 93 ? 2.458 11.119 -5.933 1.00 93.38 93 GLY A O 1
ATOM 713 N N . CYS A 1 94 ? 0.803 10.033 -4.927 1.00 94.31 94 CYS A N 1
ATOM 714 C CA . CYS A 1 94 ? 0.931 8.835 -5.749 1.00 94.31 94 CYS A CA 1
ATOM 715 C C . CYS A 1 94 ? 0.708 9.174 -7.231 1.00 94.31 94 CYS A C 1
ATOM 717 O O . CYS A 1 94 ? -0.239 9.880 -7.557 1.00 94.31 94 CYS A O 1
ATOM 719 N N . CYS A 1 95 ? 1.495 8.596 -8.138 1.00 95.25 95 CYS A N 1
ATOM 720 C CA . CYS A 1 95 ? 1.346 8.804 -9.584 1.00 95.25 95 CYS A CA 1
ATOM 721 C C . CYS A 1 95 ? -0.050 8.463 -10.141 1.00 95.25 95 CYS A C 1
ATOM 723 O O . CYS A 1 95 ? -0.436 8.967 -11.188 1.00 95.25 95 CYS A O 1
ATOM 725 N N . PHE A 1 96 ? -0.859 7.643 -9.463 1.00 94.62 96 PHE A N 1
ATOM 726 C CA . PHE A 1 96 ? -2.252 7.380 -9.856 1.00 94.62 96 PHE A CA 1
ATOM 727 C C . PHE A 1 96 ? -3.268 8.347 -9.240 1.00 94.62 96 PHE A C 1
ATOM 729 O O . PHE A 1 96 ? -4.465 8.199 -9.483 1.00 94.62 96 PHE A O 1
ATOM 736 N N . LEU A 1 97 ? -2.836 9.321 -8.448 1.00 91.56 97 LEU A N 1
ATOM 737 C CA . LEU A 1 97 ? -3.700 10.327 -7.847 1.00 91.56 97 LEU A CA 1
ATOM 738 C C . LEU A 1 97 ? -4.108 11.365 -8.901 1.00 91.56 97 LEU A C 1
ATOM 740 O O . LEU A 1 97 ? -3.269 11.917 -9.604 1.00 91.56 97 LEU A O 1
ATOM 744 N N . GLY A 1 98 ? -5.410 11.594 -9.039 1.00 89.12 98 GLY A N 1
ATOM 745 C CA . GLY A 1 98 ? -6.002 12.636 -9.871 1.00 89.12 98 GLY A CA 1
ATOM 746 C C . GLY A 1 98 ? -6.910 13.554 -9.044 1.00 89.12 98 GLY A C 1
ATOM 747 O O . GLY A 1 98 ? -7.099 13.312 -7.852 1.00 89.12 98 GLY A O 1
ATOM 748 N N . PRO A 1 99 ? -7.510 14.582 -9.668 1.00 83.12 99 PRO A N 1
ATOM 749 C CA . PRO A 1 99 ? -8.310 15.593 -8.965 1.00 83.12 99 PRO A CA 1
ATOM 750 C C . PRO A 1 99 ? -9.560 15.026 -8.269 1.00 83.12 99 PRO A C 1
ATOM 752 O O . PRO A 1 99 ? -10.020 15.578 -7.274 1.00 83.12 99 PRO A O 1
ATOM 755 N N . GLU A 1 100 ? -10.090 13.902 -8.758 1.00 82.25 100 GLU A N 1
ATOM 756 C CA . GLU A 1 100 ? -11.248 13.204 -8.177 1.00 82.25 100 GLU A CA 1
ATOM 757 C C . GLU A 1 100 ? -10.843 12.015 -7.282 1.00 82.25 100 GLU A C 1
ATOM 759 O O . GLU A 1 100 ? -11.678 11.208 -6.875 1.00 82.25 100 GLU A O 1
ATOM 764 N N . GLY A 1 101 ? -9.551 11.885 -6.964 1.00 85.75 101 GLY A N 1
ATOM 765 C CA . GLY A 1 101 ? -8.987 10.756 -6.229 1.00 85.75 101 GLY A CA 1
ATOM 766 C C . GLY A 1 101 ? -8.214 9.791 -7.129 1.00 85.75 101 GLY A C 1
ATOM 767 O O . GLY A 1 101 ? -7.657 10.168 -8.157 1.00 85.75 101 GLY A O 1
ATOM 768 N N . CYS A 1 102 ? -8.100 8.528 -6.714 1.00 89.38 102 CYS A N 1
ATOM 769 C CA . CYS A 1 102 ? -7.295 7.548 -7.443 1.00 89.38 102 CYS A CA 1
ATOM 770 C C . CYS A 1 102 ? -7.911 7.226 -8.814 1.00 89.38 102 CYS A C 1
ATOM 772 O O . CYS A 1 102 ? -9.049 6.763 -8.886 1.00 89.38 102 CYS A O 1
ATOM 774 N N . ARG A 1 103 ? -7.120 7.401 -9.879 1.00 90.88 103 ARG A N 1
ATOM 775 C CA . ARG A 1 103 ? -7.483 7.122 -11.278 1.00 90.88 103 ARG A CA 1
ATOM 776 C C . ARG A 1 103 ? -7.652 5.630 -11.578 1.00 90.88 103 ARG A C 1
ATOM 778 O O . ARG A 1 103 ? -8.243 5.277 -12.590 1.00 90.88 103 ARG A O 1
ATOM 785 N N . LEU A 1 104 ? -7.143 4.753 -10.710 1.00 90.94 104 LEU A N 1
ATOM 786 C CA . LEU A 1 104 ? -7.382 3.315 -10.809 1.00 90.94 104 LEU A CA 1
ATOM 787 C C . LEU A 1 104 ? -8.752 2.955 -10.232 1.00 90.94 104 LEU A C 1
ATOM 789 O O . LEU A 1 104 ? -9.116 3.387 -9.126 1.00 90.94 104 LEU A O 1
ATOM 793 N N . SER A 1 105 ? -9.458 2.067 -10.940 1.00 89.88 105 SER A N 1
ATOM 794 C CA . SER A 1 105 ? -10.607 1.361 -10.377 1.00 89.88 105 SER A CA 1
ATOM 795 C C . SER A 1 105 ? -10.193 0.631 -9.103 1.00 89.88 105 SER A C 1
ATOM 797 O O . SER A 1 105 ? -9.029 0.267 -8.911 1.00 89.88 105 SER A O 1
ATOM 799 N N . ARG A 1 106 ? -11.147 0.417 -8.201 1.00 88.44 106 ARG A N 1
ATOM 800 C CA . ARG A 1 106 ? -10.866 -0.173 -6.893 1.00 88.44 106 ARG A CA 1
ATOM 801 C C . ARG A 1 106 ? -10.199 -1.542 -7.006 1.00 88.44 106 ARG A C 1
ATOM 803 O O . ARG A 1 106 ? -9.320 -1.856 -6.212 1.00 88.44 106 ARG A O 1
ATOM 810 N N . GLU A 1 107 ? -10.583 -2.330 -8.000 1.00 91.25 107 GLU A N 1
ATOM 811 C CA . GLU A 1 107 ? -10.076 -3.676 -8.248 1.00 91.25 107 GLU A CA 1
ATOM 812 C C . GLU A 1 107 ? -8.633 -3.666 -8.760 1.00 91.25 107 GLU A C 1
ATOM 814 O O . GLU A 1 107 ? -7.883 -4.590 -8.440 1.00 91.25 107 GLU A O 1
ATOM 819 N N . ALA A 1 108 ? -8.260 -2.626 -9.512 1.00 93.69 108 ALA A N 1
ATOM 820 C CA . ALA A 1 108 ? -6.928 -2.435 -10.080 1.00 93.69 108 ALA A CA 1
ATOM 821 C C . ALA A 1 108 ? -5.929 -1.807 -9.098 1.00 93.69 108 ALA A C 1
ATOM 823 O O . ALA A 1 108 ? -4.726 -1.835 -9.346 1.00 93.69 108 ALA A O 1
ATOM 824 N N . ARG A 1 109 ? -6.403 -1.227 -7.988 1.00 94.69 109 ARG A N 1
ATOM 825 C CA . ARG A 1 109 ? -5.525 -0.694 -6.938 1.00 94.69 109 ARG A CA 1
ATOM 826 C C . ARG A 1 109 ? -4.723 -1.826 -6.277 1.00 94.69 109 ARG A C 1
ATOM 828 O O . ARG A 1 109 ? -5.265 -2.925 -6.116 1.00 94.69 109 ARG A O 1
ATOM 835 N N . PRO A 1 110 ? -3.491 -1.545 -5.808 1.00 95.62 110 PRO A N 1
ATOM 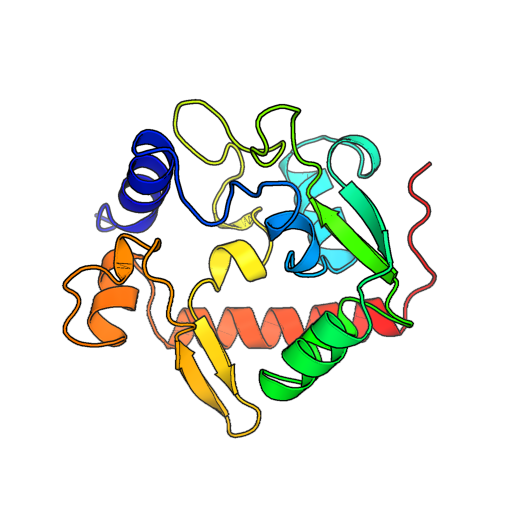836 C CA . PRO A 1 110 ? -2.740 -2.479 -4.976 1.00 95.62 110 PRO A CA 1
ATOM 837 C C . PRO A 1 110 ? -3.554 -2.995 -3.795 1.00 95.62 110 PRO A C 1
ATOM 839 O O . PRO A 1 110 ? -4.390 -2.275 -3.235 1.00 95.62 110 PRO A O 1
ATOM 842 N N . LEU A 1 111 ? -3.263 -4.219 -3.365 1.00 95.81 111 LEU A N 1
ATOM 843 C CA . LEU A 1 111 ? -3.934 -4.854 -2.237 1.00 95.81 111 LEU A CA 1
ATOM 844 C C . LEU A 1 111 ? -3.762 -4.033 -0.966 1.00 95.81 111 LEU A C 1
ATOM 846 O O . LEU A 1 111 ? -4.743 -3.852 -0.255 1.00 95.81 111 LEU A O 1
ATOM 850 N N . TYR A 1 112 ? -2.588 -3.441 -0.718 1.00 92.75 112 TYR A N 1
ATOM 851 C CA . TYR A 1 112 ? -2.411 -2.547 0.433 1.00 92.75 112 TYR A CA 1
ATOM 852 C C . TYR A 1 112 ? -3.374 -1.349 0.399 1.00 92.75 112 TYR A C 1
ATOM 854 O O . TYR A 1 112 ? -4.007 -1.046 1.406 1.00 92.75 112 TYR A O 1
ATOM 862 N N . CYS A 1 113 ? -3.573 -0.710 -0.760 1.00 91.88 113 CYS A N 1
ATOM 863 C CA . CYS A 1 113 ? -4.525 0.401 -0.899 1.00 91.88 113 CYS A CA 1
ATOM 864 C C . CYS A 1 113 ? -5.981 -0.027 -0.662 1.00 91.88 113 CYS A C 1
ATOM 866 O O . CYS A 1 113 ? -6.804 0.802 -0.286 1.00 91.88 113 CYS A O 1
ATOM 868 N N . ARG A 1 114 ? -6.302 -1.302 -0.910 1.00 92.56 114 ARG A N 1
ATOM 869 C CA . ARG A 1 114 ? -7.630 -1.888 -0.677 1.00 92.56 114 ARG A CA 1
ATOM 870 C C . ARG A 1 114 ? -7.792 -2.443 0.737 1.00 92.56 114 ARG A C 1
ATOM 872 O O . ARG A 1 114 ? -8.917 -2.600 1.190 1.00 92.56 114 ARG A O 1
ATOM 879 N N . LEU A 1 115 ? -6.696 -2.797 1.399 1.00 93.19 115 LEU A N 1
ATOM 880 C CA . LEU A 1 115 ? -6.677 -3.324 2.760 1.00 93.19 115 LEU A CA 1
ATOM 881 C C . LEU A 1 115 ? -6.648 -2.198 3.790 1.00 93.19 115 LEU A C 1
ATOM 883 O O . LEU A 1 115 ? -7.293 -2.322 4.824 1.00 93.19 115 LEU A O 1
ATOM 887 N N . TYR A 1 116 ? -5.924 -1.110 3.521 1.00 90.69 116 TYR A N 1
ATOM 888 C CA . TYR A 1 116 ? -5.713 -0.026 4.474 1.00 90.69 116 TYR A CA 1
ATOM 889 C C . TYR A 1 116 ? -7.042 0.554 5.001 1.00 90.69 116 TYR A C 1
ATOM 891 O O . TYR A 1 116 ? -7.916 0.887 4.201 1.00 90.69 116 TYR A O 1
ATOM 899 N N . PRO A 1 117 ? -7.188 0.758 6.326 1.00 91.81 117 PRO A N 1
ATOM 900 C CA . PRO A 1 117 ? -6.172 0.618 7.378 1.00 91.81 117 PRO A CA 1
ATOM 901 C C . PRO A 1 117 ? -6.138 -0.765 8.054 1.00 91.81 117 PRO A C 1
ATOM 903 O O . PRO A 1 117 ? -5.609 -0.895 9.156 1.00 91.81 117 PRO A O 1
ATOM 906 N N . PHE A 1 118 ? -6.726 -1.795 7.457 1.00 94.25 118 PHE A N 1
ATOM 907 C CA . PHE A 1 118 ? -6.854 -3.117 8.057 1.00 94.25 118 PHE A CA 1
ATOM 908 C C . PHE A 1 118 ? -5.725 -4.069 7.675 1.00 94.25 118 PHE A C 1
ATOM 910 O O . PHE A 1 118 ? -5.151 -4.009 6.589 1.00 94.25 118 PHE A O 1
ATOM 917 N N . PHE A 1 119 ? -5.460 -5.015 8.569 1.00 93.44 119 PHE A N 1
ATOM 918 C CA . PHE A 1 119 ? -4.646 -6.192 8.291 1.00 93.44 119 PHE A CA 1
ATOM 919 C C . PHE A 1 119 ? -5.117 -7.363 9.151 1.00 93.44 119 PHE A C 1
ATOM 921 O O . PHE A 1 119 ? -5.824 -7.177 10.142 1.00 93.44 119 PHE A O 1
ATOM 928 N N . VAL A 1 120 ? -4.731 -8.580 8.781 1.00 94.06 120 VAL A N 1
ATOM 929 C CA . VAL A 1 120 ? -4.939 -9.765 9.615 1.00 94.06 120 VAL A CA 1
ATOM 930 C C . VAL A 1 120 ? -3.617 -10.074 10.306 1.00 94.06 120 VAL A C 1
ATOM 932 O O . VAL A 1 120 ? -2.580 -10.135 9.653 1.00 94.06 120 VAL A O 1
ATOM 935 N N . ASN A 1 121 ? -3.628 -10.212 11.631 1.00 92.94 121 ASN A N 1
ATOM 936 C CA . ASN A 1 121 ? -2.422 -10.575 12.374 1.00 92.94 121 ASN A CA 1
ATOM 937 C C . ASN A 1 121 ? -2.115 -12.083 12.248 1.00 92.94 121 ASN A C 1
ATOM 939 O O . ASN A 1 121 ? -2.979 -12.844 11.802 1.00 92.94 121 ASN A O 1
ATOM 943 N N . PRO A 1 122 ? -0.932 -12.555 12.687 1.00 91.31 122 PRO A N 1
ATOM 944 C CA . PRO A 1 122 ? -0.555 -13.969 12.562 1.00 91.31 122 PRO A CA 1
ATOM 945 C C . PRO A 1 122 ? -1.496 -14.962 13.267 1.00 91.31 122 PRO A C 1
ATOM 947 O O . PRO A 1 122 ? -1.474 -16.152 12.973 1.00 91.31 122 PRO A O 1
ATOM 950 N N . HIS A 1 123 ? -2.351 -14.489 14.179 1.00 92.31 123 HIS A N 1
ATOM 951 C CA . HIS A 1 123 ? -3.364 -15.293 14.871 1.00 92.31 123 HIS A CA 1
ATOM 952 C C . HIS A 1 123 ? -4.741 -15.255 14.184 1.00 92.31 123 HIS A C 1
ATOM 954 O O . HIS A 1 123 ? -5.738 -15.671 14.774 1.00 92.31 123 HIS A O 1
ATOM 960 N N . GLY A 1 124 ? -4.837 -14.709 12.968 1.00 91.19 124 GLY A N 1
ATOM 961 C CA . GLY A 1 124 ? -6.085 -14.643 12.205 1.00 91.19 124 GLY A CA 1
ATOM 962 C C . GLY A 1 124 ? -7.069 -13.567 12.680 1.00 91.19 124 GLY A C 1
ATOM 963 O O . GLY A 1 124 ? -8.220 -13.543 12.226 1.00 91.19 124 GLY A O 1
ATOM 964 N N . ARG A 1 125 ? -6.654 -12.666 13.582 1.00 93.44 125 ARG A N 1
ATOM 965 C CA . ARG A 1 125 ? -7.498 -11.565 14.067 1.00 93.44 125 ARG A CA 1
ATOM 966 C C . ARG A 1 125 ? -7.376 -10.364 13.142 1.00 93.44 125 ARG A C 1
ATOM 968 O O . ARG A 1 125 ? -6.271 -9.965 12.783 1.00 93.44 125 ARG A O 1
ATOM 975 N N . LEU A 1 126 ? -8.517 -9.769 12.805 1.00 93.62 126 LEU A N 1
ATOM 976 C CA . LEU A 1 126 ? -8.558 -8.489 12.114 1.00 93.62 126 LEU A CA 1
ATOM 977 C C . LEU A 1 126 ? -8.052 -7.387 13.053 1.00 93.62 126 LEU A C 1
ATOM 979 O O . LEU A 1 126 ? -8.535 -7.245 14.178 1.00 93.62 126 LEU A O 1
ATOM 983 N N . MET A 1 127 ? -7.096 -6.612 12.566 1.00 93.62 127 MET A N 1
ATOM 984 C CA . MET A 1 127 ? -6.480 -5.485 13.248 1.00 93.62 127 MET A CA 1
ATOM 985 C C . MET A 1 127 ? -6.677 -4.215 12.422 1.00 93.62 127 MET A C 1
ATOM 987 O O . MET A 1 127 ? -6.841 -4.269 11.202 1.00 93.62 127 MET A O 1
ATOM 991 N N . VAL A 1 128 ? -6.638 -3.065 13.095 1.00 92.31 128 VAL A N 1
ATOM 992 C CA . VAL A 1 128 ? -6.671 -1.742 12.461 1.00 92.31 128 VAL A CA 1
ATOM 993 C C . VAL A 1 128 ? -5.375 -1.025 12.788 1.00 92.31 128 VAL A C 1
ATOM 995 O O . VAL A 1 128 ? -5.027 -0.876 13.959 1.00 92.31 128 VAL A O 1
ATOM 998 N N . LEU A 1 129 ? -4.675 -0.564 11.760 1.00 89.12 129 LEU A N 1
ATOM 999 C CA . LEU A 1 129 ? -3.555 0.346 11.912 1.00 89.12 129 LEU A CA 1
ATOM 1000 C C . LEU A 1 129 ? -4.098 1.724 12.299 1.00 89.12 129 LEU A C 1
ATOM 1002 O O . LEU A 1 129 ? -4.766 2.384 11.500 1.00 89.12 129 LEU A O 1
ATOM 1006 N N . SER A 1 130 ? -3.826 2.151 13.530 1.00 87.06 130 SER A N 1
ATOM 1007 C CA . SER A 1 130 ? -4.273 3.456 14.015 1.00 87.06 130 SER A CA 1
ATOM 1008 C C . SER A 1 130 ? -3.578 4.577 13.245 1.00 87.06 130 SER A C 1
ATOM 1010 O O . SER A 1 130 ? -2.351 4.607 13.156 1.00 87.06 130 SER A O 1
ATOM 1012 N N . SER A 1 131 ? -4.356 5.497 12.677 1.00 85.38 131 SER A N 1
ATOM 1013 C CA . SER A 1 131 ? -3.832 6.662 11.967 1.00 85.38 131 SER A CA 1
ATOM 1014 C C . SER A 1 131 ? -4.698 7.891 12.247 1.00 85.38 131 SER A C 1
ATOM 1016 O O . SER A 1 131 ? -5.845 7.942 11.792 1.00 85.38 131 SER A O 1
ATOM 1018 N N . PRO A 1 132 ? -4.155 8.920 12.926 1.00 81.50 132 PRO A N 1
ATOM 1019 C CA . PRO A 1 132 ? -4.869 10.178 13.161 1.00 81.50 132 PRO A CA 1
ATOM 1020 C C . PRO A 1 132 ? -5.298 10.885 11.866 1.00 81.50 132 PRO A C 1
ATOM 1022 O O . PRO A 1 132 ? -6.299 11.600 11.840 1.00 81.50 132 PRO A O 1
ATOM 1025 N N . ALA A 1 133 ? -4.560 10.658 10.776 1.00 82.44 133 ALA A N 1
ATOM 1026 C CA . ALA A 1 133 ? -4.819 11.243 9.463 1.00 82.44 133 ALA A CA 1
ATOM 1027 C C . ALA A 1 133 ? -5.894 10.492 8.652 1.00 82.44 133 ALA A C 1
ATO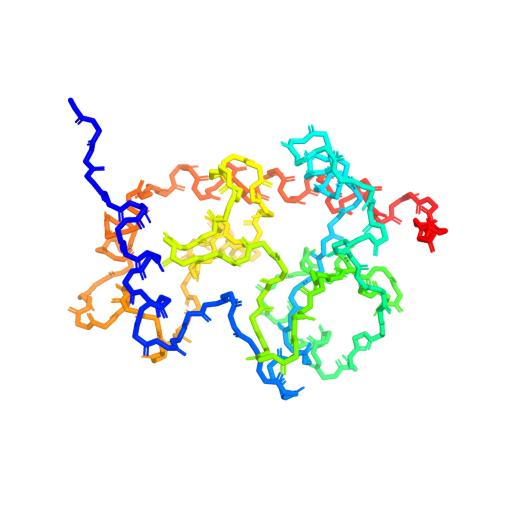M 1029 O O . ALA A 1 133 ? -6.299 10.955 7.586 1.00 82.44 133 ALA A O 1
ATOM 1030 N N . CYS A 1 134 ? -6.367 9.331 9.117 1.00 87.44 134 CYS A N 1
ATOM 1031 C CA . CYS A 1 134 ? -7.380 8.557 8.409 1.00 87.44 134 CYS A CA 1
ATOM 1032 C C . CYS A 1 134 ? -8.789 9.074 8.742 1.00 87.44 134 CYS A C 1
ATOM 1034 O O . CYS A 1 134 ? -9.314 8.789 9.820 1.00 87.44 134 CYS A O 1
ATOM 1036 N N . LEU A 1 135 ? -9.447 9.763 7.798 1.00 89.62 135 LEU A N 1
ATOM 1037 C CA . LEU A 1 135 ? -10.822 10.263 7.992 1.00 89.62 135 LEU A CA 1
ATOM 1038 C C . LEU A 1 135 ? -11.820 9.147 8.346 1.00 89.62 135 LEU A C 1
ATOM 1040 O O . LEU A 1 135 ? -12.771 9.380 9.089 1.00 89.62 135 LEU A O 1
ATOM 1044 N N . ALA A 1 136 ? -11.592 7.913 7.881 1.00 90.50 136 ALA A N 1
ATOM 1045 C CA . ALA A 1 136 ? -12.451 6.782 8.229 1.00 90.50 136 ALA A CA 1
ATOM 1046 C C . ALA A 1 136 ? -12.394 6.448 9.730 1.00 90.50 136 ALA A C 1
ATOM 1048 O O . ALA A 1 136 ? -13.388 5.983 10.282 1.00 90.50 136 ALA A O 1
ATOM 1049 N N . GLN A 1 137 ? -11.261 6.709 10.392 1.00 92.50 137 GLN A N 1
ATOM 1050 C CA . GLN A 1 137 ? -11.062 6.466 11.824 1.00 92.50 137 GLN A CA 1
ATOM 1051 C C . GLN A 1 137 ? -11.525 7.638 12.695 1.00 92.50 137 GLN A C 1
ATOM 1053 O O . GLN A 1 137 ? -11.907 7.434 13.847 1.00 92.50 137 GLN A O 1
ATOM 1058 N N . GLN A 1 138 ? -11.526 8.863 12.165 1.00 91.38 138 GLN A N 1
ATOM 1059 C CA . GLN A 1 138 ? -11.876 10.057 12.933 1.00 91.38 138 GLN A CA 1
ATOM 1060 C C . GLN A 1 138 ? -13.324 9.997 13.439 1.00 91.38 138 GLN A C 1
ATOM 1062 O O . GLN A 1 138 ? -14.285 9.957 12.669 1.00 91.38 138 GLN A O 1
ATOM 1067 N N . GLY A 1 139 ? -13.484 9.958 14.763 1.00 90.06 139 GLY A N 1
ATOM 1068 C CA . GLY A 1 139 ? -14.790 9.850 15.418 1.00 90.06 139 GLY A CA 1
ATOM 1069 C C . GLY A 1 139 ? -15.477 8.488 15.267 1.00 90.06 139 GLY A C 1
ATOM 1070 O O . GLY A 1 139 ? -16.648 8.377 15.624 1.00 90.06 139 GLY A O 1
ATOM 1071 N N . ALA A 1 140 ? -14.798 7.466 14.735 1.00 92.69 140 ALA A N 1
ATOM 1072 C CA . ALA A 1 140 ? -15.334 6.109 14.694 1.00 92.69 140 ALA A CA 1
ATOM 1073 C C . ALA A 1 140 ? -15.280 5.470 16.090 1.00 92.69 140 ALA A C 1
ATOM 1075 O O . ALA A 1 140 ? -14.276 5.558 16.796 1.00 92.69 140 ALA A O 1
ATOM 1076 N N . ARG A 1 141 ? -16.357 4.793 16.489 1.00 92.56 141 ARG A N 1
ATOM 1077 C CA . ARG A 1 141 ? -16.488 4.152 17.810 1.00 92.56 141 ARG A CA 1
ATOM 1078 C C . ARG A 1 141 ? -15.986 2.710 17.824 1.00 92.56 141 ARG A C 1
ATOM 1080 O O . ARG A 1 141 ? -15.832 2.117 18.887 1.00 92.56 141 ARG A O 1
ATOM 1087 N N . SER A 1 142 ? -15.777 2.115 16.650 1.00 92.75 142 SER A N 1
ATOM 1088 C CA . SER A 1 142 ? -15.269 0.749 16.504 1.00 92.75 142 SER A CA 1
ATOM 1089 C C . SER A 1 142 ? -14.660 0.516 15.121 1.00 92.75 142 SER A C 1
ATOM 1091 O O . SER A 1 142 ? -14.995 1.205 14.161 1.00 92.75 142 SER A O 1
ATOM 1093 N N . TRP A 1 143 ? -13.834 -0.524 14.982 1.00 92.12 143 TRP A N 1
ATOM 1094 C CA . TRP A 1 143 ? -13.287 -0.946 13.687 1.00 92.12 143 TRP A CA 1
ATOM 1095 C C . TRP A 1 143 ? -14.366 -1.362 12.673 1.00 92.12 143 TRP A C 1
ATOM 1097 O O . TRP A 1 143 ? -14.170 -1.200 11.472 1.00 92.12 143 TRP A O 1
ATOM 1107 N N . ARG A 1 144 ? -15.524 -1.853 13.140 1.00 93.56 144 ARG A N 1
ATOM 1108 C CA . ARG A 1 144 ? -16.674 -2.181 12.277 1.00 93.56 144 ARG A CA 1
ATOM 1109 C C . ARG A 1 144 ? -17.273 -0.938 11.635 1.00 93.56 144 ARG A C 1
ATOM 1111 O O . ARG A 1 144 ? -17.700 -0.982 10.490 1.00 93.56 144 ARG A O 1
ATOM 1118 N N . GLU A 1 145 ? -17.281 0.171 12.366 1.00 93.12 145 GLU A N 1
ATOM 1119 C CA . GLU A 1 145 ? -17.714 1.454 11.820 1.00 93.12 145 GLU A CA 1
ATOM 1120 C C . GLU A 1 145 ? -16.731 1.955 10.756 1.00 93.12 145 GLU A C 1
ATOM 1122 O O . GLU A 1 145 ? -17.161 2.420 9.706 1.00 93.12 145 GLU A O 1
ATOM 1127 N N . VAL A 1 146 ? -15.422 1.786 10.981 1.00 93.00 146 VAL A N 1
ATOM 1128 C CA . VAL A 1 146 ? -14.389 2.108 9.980 1.00 93.00 146 VAL A CA 1
ATOM 1129 C C . VAL A 1 146 ? -14.587 1.280 8.702 1.00 93.00 146 VAL A C 1
ATOM 1131 O O . VAL A 1 146 ? -14.533 1.843 7.613 1.00 93.00 146 VAL A O 1
ATOM 1134 N N . LEU A 1 147 ? -14.884 -0.022 8.823 1.00 92.25 147 LEU A N 1
ATOM 1135 C CA . LEU A 1 147 ? -15.214 -0.887 7.680 1.00 92.25 147 LEU A CA 1
ATOM 1136 C C . LEU A 1 147 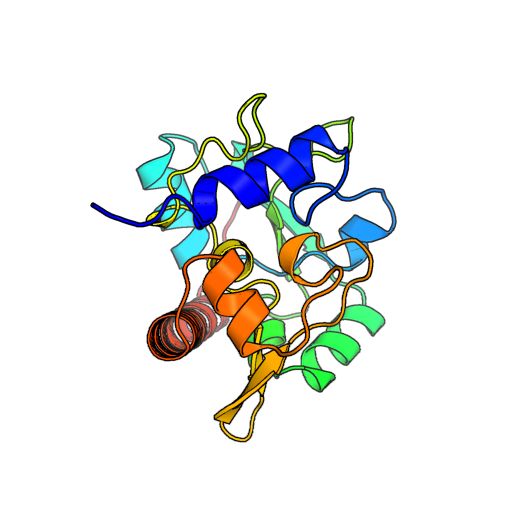? -16.427 -0.358 6.909 1.00 92.25 147 LEU A C 1
ATOM 1138 O O . LEU A 1 147 ? -16.340 -0.152 5.703 1.00 92.25 147 LEU A O 1
ATOM 1142 N N . GLY A 1 148 ? -17.526 -0.071 7.613 1.00 90.94 148 GLY A N 1
ATOM 1143 C CA . GLY A 1 148 ? -18.747 0.448 6.994 1.00 90.94 148 GLY A CA 1
ATOM 1144 C C . GLY A 1 148 ? -18.537 1.791 6.287 1.00 90.94 148 GLY A C 1
ATOM 1145 O O . GLY A 1 148 ? -19.062 1.997 5.196 1.00 90.94 148 GLY A O 1
ATOM 1146 N N . ARG A 1 149 ? -17.718 2.682 6.860 1.00 90.88 149 ARG A N 1
ATOM 1147 C CA . ARG A 1 149 ? -17.339 3.967 6.242 1.00 90.88 149 ARG A CA 1
ATOM 1148 C C . ARG A 1 149 ? -16.514 3.792 4.968 1.00 90.88 149 ARG A C 1
ATOM 1150 O O . ARG A 1 149 ? -16.621 4.615 4.068 1.00 90.88 149 ARG A O 1
ATOM 1157 N N . LEU A 1 150 ? -15.714 2.731 4.895 1.00 87.50 150 LEU A N 1
ATOM 1158 C CA . LEU A 1 150 ? -14.938 2.350 3.715 1.00 87.50 150 LEU A CA 1
ATOM 1159 C C . LEU A 1 150 ? -15.707 1.405 2.778 1.00 87.50 150 LEU A C 1
ATOM 1161 O O . LEU A 1 150 ? -15.089 0.866 1.868 1.00 87.50 150 LEU A O 1
ATOM 1165 N N . GLY A 1 151 ? -17.003 1.171 3.041 1.00 87.44 151 GLY A N 1
ATOM 1166 C CA . GLY A 1 151 ? -17.875 0.222 2.334 1.00 87.44 151 GLY A CA 1
ATOM 1167 C C . GLY A 1 151 ? -17.280 -1.178 2.177 1.00 87.44 151 GLY A C 1
ATOM 1168 O O . GLY A 1 151 ? -17.490 -1.868 1.179 1.00 87.44 151 GLY A O 1
ATOM 1169 N N . GLN A 1 152 ? -16.540 -1.610 3.194 1.00 88.38 152 GLN A N 1
ATOM 1170 C CA . GLN A 1 152 ? -15.966 -2.942 3.307 1.00 88.38 152 GLN A CA 1
ATOM 1171 C C . GLN A 1 152 ? -16.667 -3.750 4.390 1.00 88.38 152 GLN A C 1
ATOM 1173 O O . GLN A 1 152 ? -17.262 -3.214 5.323 1.00 88.38 152 GLN A O 1
ATOM 1178 N N . ASP A 1 153 ? -16.527 -5.065 4.295 1.00 93.12 153 ASP A N 1
ATOM 1179 C CA . ASP A 1 153 ? -16.829 -5.994 5.371 1.00 93.12 153 ASP A CA 1
ATOM 1180 C C . ASP A 1 153 ? -15.596 -6.841 5.717 1.00 93.12 153 ASP A C 1
ATOM 1182 O O . ASP A 1 153 ? -14.573 -6.841 5.025 1.00 93.12 153 ASP A O 1
ATOM 1186 N N . GLU A 1 154 ? -15.677 -7.551 6.842 1.00 95.31 154 GLU A N 1
ATOM 1187 C CA . GLU A 1 154 ? -14.576 -8.385 7.325 1.00 95.31 154 GLU A CA 1
ATOM 1188 C C . GLU A 1 154 ? -14.240 -9.524 6.348 1.00 95.31 154 GLU A C 1
ATOM 1190 O O . GLU A 1 154 ? -13.067 -9.868 6.194 1.00 95.31 154 GLU A O 1
ATOM 1195 N N . ALA A 1 155 ? -15.241 -10.088 5.664 1.00 95.81 155 ALA A N 1
ATOM 1196 C CA . ALA A 1 155 ? -15.042 -11.165 4.697 1.00 95.81 155 ALA A CA 1
ATOM 1197 C C . ALA A 1 155 ? -14.174 -10.698 3.519 1.00 95.81 155 ALA A C 1
ATOM 1199 O O . ALA A 1 155 ? -13.188 -11.355 3.183 1.00 95.81 155 ALA A O 1
ATOM 1200 N N . THR A 1 156 ? -14.469 -9.516 2.976 1.00 94.56 156 THR A N 1
ATOM 1201 C CA . THR A 1 156 ? -13.701 -8.877 1.902 1.00 94.56 156 THR A CA 1
ATOM 1202 C C . THR A 1 156 ? -12.258 -8.625 2.331 1.00 94.56 156 THR A C 1
ATOM 1204 O O . THR A 1 156 ? -11.329 -8.903 1.575 1.00 94.56 156 THR A O 1
ATOM 1207 N N . VAL A 1 157 ? -12.032 -8.119 3.550 1.00 95.31 157 VAL A N 1
ATOM 1208 C CA . VAL A 1 157 ? -10.663 -7.881 4.043 1.00 95.31 157 VAL A CA 1
ATOM 1209 C C . VAL A 1 157 ? -9.884 -9.189 4.173 1.00 95.31 157 VAL A C 1
ATOM 1211 O O . VAL A 1 157 ? -8.717 -9.253 3.785 1.00 95.31 157 VAL A O 1
ATOM 1214 N N . ARG A 1 158 ? -10.523 -10.253 4.669 1.00 96.62 158 ARG A N 1
ATOM 1215 C CA . ARG A 1 158 ? -9.898 -11.579 4.777 1.00 96.62 158 ARG A CA 1
ATOM 1216 C C . ARG A 1 158 ? -9.566 -12.169 3.408 1.00 96.62 158 ARG A C 1
ATOM 1218 O O . ARG A 1 158 ? -8.475 -12.709 3.243 1.00 96.62 158 ARG A O 1
ATOM 1225 N N . GLU A 1 159 ? -10.453 -12.019 2.427 1.00 96.94 159 GLU A N 1
ATOM 1226 C CA . GLU A 1 159 ? -10.194 -12.436 1.045 1.00 96.94 159 GLU A CA 1
ATOM 1227 C C . GLU A 1 159 ? -8.989 -11.688 0.455 1.00 96.94 159 GLU A C 1
ATOM 1229 O O . GLU A 1 159 ? -8.070 -12.305 -0.087 1.00 96.94 159 GLU A O 1
ATOM 1234 N N . LEU A 1 160 ? -8.947 -10.361 0.612 1.00 96.69 160 LEU A N 1
ATOM 1235 C CA . LEU A 1 160 ? -7.826 -9.537 0.153 1.00 96.69 160 LEU A CA 1
ATOM 1236 C C . LEU A 1 160 ? -6.506 -9.936 0.815 1.00 96.69 160 LEU A C 1
ATOM 1238 O O . LEU A 1 160 ? -5.472 -9.964 0.149 1.00 96.69 160 LEU A O 1
ATOM 1242 N N . PHE A 1 161 ? -6.538 -10.278 2.103 1.00 96.62 161 PHE A N 1
ATOM 1243 C CA . PHE A 1 161 ? -5.356 -10.742 2.818 1.00 96.62 161 PHE A CA 1
ATOM 1244 C C . PHE A 1 161 ? -4.884 -12.115 2.319 1.00 96.62 161 PHE A C 1
ATOM 1246 O O . PHE A 1 161 ? -3.689 -12.309 2.108 1.00 96.62 161 PHE A O 1
ATOM 1253 N N . GLY A 1 162 ? -5.806 -13.044 2.042 1.00 96.75 162 GLY A N 1
ATOM 1254 C CA . GLY A 1 162 ? -5.477 -14.331 1.415 1.00 96.75 162 GLY A CA 1
ATOM 1255 C C . GLY A 1 162 ? -4.867 -14.166 0.018 1.00 96.75 162 GLY A C 1
ATOM 1256 O O . GLY A 1 162 ? -3.883 -14.825 -0.318 1.00 96.75 162 GLY A O 1
ATOM 1257 N N . ARG A 1 163 ? -5.379 -13.217 -0.776 1.00 97.31 163 ARG A N 1
ATOM 1258 C CA . ARG A 1 163 ? -4.781 -12.851 -2.071 1.00 97.31 163 ARG A CA 1
ATOM 1259 C C . ARG A 1 163 ? -3.376 -12.276 -1.913 1.00 97.31 163 ARG A C 1
ATOM 1261 O O . ARG A 1 163 ? -2.496 -12.638 -2.687 1.00 97.31 163 ARG A O 1
ATOM 1268 N N . LEU A 1 164 ? -3.154 -11.417 -0.915 1.00 97.19 164 LEU A N 1
ATOM 1269 C CA . LEU A 1 164 ? -1.825 -10.876 -0.622 1.00 97.19 164 LEU A CA 1
ATOM 1270 C C . LEU A 1 164 ? -0.854 -11.996 -0.246 1.00 97.19 164 LEU A C 1
ATOM 1272 O O . LEU A 1 164 ? 0.271 -12.002 -0.731 1.00 97.19 164 LEU A O 1
ATOM 1276 N N . GLN A 1 165 ? -1.301 -12.965 0.558 1.00 96.25 165 GLN A N 1
ATOM 1277 C CA . GLN A 1 165 ? -0.499 -14.129 0.932 1.00 96.25 165 GLN A CA 1
ATOM 1278 C C . GLN A 1 165 ? -0.025 -14.926 -0.282 1.00 96.25 165 GLN A C 1
ATOM 1280 O O . GLN A 1 165 ? 1.163 -15.236 -0.401 1.00 96.25 165 GLN A O 1
ATOM 1285 N N . HIS A 1 166 ? -0.947 -15.215 -1.199 1.00 97.19 166 HIS A N 1
ATOM 1286 C CA . HIS A 1 166 ? -0.628 -15.915 -2.434 1.00 97.19 166 HIS A CA 1
ATOM 1287 C C . HIS A 1 166 ? 0.381 -15.129 -3.288 1.00 97.19 166 HIS A C 1
ATOM 1289 O O . HIS A 1 166 ? 1.446 -15.655 -3.610 1.00 97.19 166 HIS A O 1
ATOM 1295 N N . LEU A 1 167 ? 0.106 -13.849 -3.566 1.00 97.25 167 LEU A N 1
ATOM 1296 C CA . LEU A 1 167 ? 0.974 -13.025 -4.414 1.00 97.25 167 LEU A CA 1
ATOM 1297 C C . LEU A 1 167 ? 2.351 -12.759 -3.798 1.00 97.25 167 LEU A C 1
ATOM 1299 O O . LEU A 1 167 ? 3.336 -12.673 -4.527 1.00 97.25 167 LEU A O 1
ATOM 1303 N N . ALA A 1 168 ? 2.445 -12.621 -2.474 1.00 96.31 168 ALA A N 1
ATOM 1304 C CA . ALA A 1 168 ? 3.727 -12.424 -1.805 1.00 96.31 168 ALA A CA 1
ATOM 1305 C C . ALA A 1 168 ? 4.599 -13.683 -1.877 1.00 96.31 168 ALA A C 1
ATOM 1307 O O . ALA A 1 168 ? 5.792 -13.573 -2.141 1.00 96.31 168 ALA A O 1
ATOM 1308 N N . THR A 1 169 ? 3.995 -14.867 -1.729 1.00 95.81 169 THR A N 1
ATOM 1309 C CA . THR A 1 169 ? 4.702 -16.150 -1.879 1.00 95.81 169 THR A CA 1
ATOM 1310 C C . THR A 1 169 ? 5.270 -16.297 -3.292 1.00 95.81 169 THR A C 1
ATOM 1312 O O . THR A 1 169 ? 6.442 -16.627 -3.469 1.00 95.81 169 THR A O 1
ATOM 1315 N N . GLU A 1 170 ? 4.465 -15.997 -4.315 1.00 95.88 170 GLU A N 1
ATOM 1316 C CA . GLU A 1 170 ? 4.926 -16.017 -5.709 1.00 95.88 170 GLU A CA 1
ATOM 1317 C C . GLU A 1 170 ? 6.005 -14.962 -5.971 1.00 95.88 170 GLU A C 1
ATOM 1319 O O . GLU A 1 170 ? 6.979 -15.223 -6.677 1.00 95.88 170 GLU A O 1
ATOM 1324 N N . HIS A 1 171 ? 5.855 -13.771 -5.388 1.00 95.38 171 HIS A N 1
ATOM 1325 C CA . HIS A 1 171 ? 6.815 -12.684 -5.534 1.00 95.38 171 HIS A CA 1
ATOM 1326 C C . HIS A 1 171 ? 8.179 -13.014 -4.922 1.00 95.38 171 HIS A C 1
ATOM 1328 O O . HIS A 1 171 ? 9.199 -12.730 -5.546 1.00 95.38 171 HIS A O 1
ATOM 1334 N N . GLU A 1 172 ? 8.199 -13.629 -3.739 1.00 92.25 172 GLU A N 1
ATOM 1335 C CA . GLU A 1 172 ? 9.424 -14.051 -3.056 1.00 92.25 172 GLU A CA 1
ATOM 1336 C C . GLU A 1 172 ? 10.173 -15.137 -3.844 1.00 92.25 172 GLU A C 1
ATOM 1338 O O . GLU A 1 172 ? 11.404 -15.115 -3.917 1.00 92.25 172 GLU A O 1
ATOM 1343 N N . ALA A 1 173 ? 9.438 -16.055 -4.481 1.00 91.38 173 ALA A N 1
ATOM 1344 C CA . ALA A 1 173 ? 10.006 -17.118 -5.311 1.00 91.38 173 ALA A CA 1
ATOM 1345 C C . ALA A 1 173 ? 10.450 -16.643 -6.710 1.00 91.38 173 ALA A C 1
ATOM 1347 O O . ALA A 1 173 ? 11.256 -17.307 -7.369 1.00 91.38 173 ALA A O 1
ATOM 1348 N N . ALA A 1 174 ? 9.921 -15.518 -7.195 1.00 88.44 174 ALA A N 1
ATOM 1349 C CA . ALA A 1 174 ? 10.184 -15.025 -8.540 1.00 88.44 174 ALA A CA 1
ATOM 1350 C C . ALA A 1 174 ? 11.574 -14.377 -8.687 1.00 88.44 174 ALA A C 1
ATOM 1352 O O . ALA A 1 174 ? 12.141 -13.788 -7.765 1.00 88.44 174 ALA A O 1
ATOM 1353 N N . ARG A 1 175 ? 12.107 -14.398 -9.917 1.00 83.50 175 ARG A N 1
ATOM 1354 C CA . ARG A 1 175 ? 13.264 -13.565 -10.284 1.00 83.50 175 ARG A CA 1
ATOM 1355 C C . ARG A 1 175 ? 12.908 -12.075 -10.100 1.00 83.50 175 ARG A C 1
ATOM 1357 O O . ARG A 1 175 ? 11.782 -11.697 -10.443 1.00 83.50 175 ARG A O 1
ATOM 1364 N N . PRO A 1 176 ? 13.847 -11.222 -9.632 1.00 82.94 176 PRO A N 1
ATOM 1365 C CA . PRO A 1 176 ? 13.610 -9.788 -9.504 1.00 82.94 176 PRO A CA 1
ATOM 1366 C C . PRO 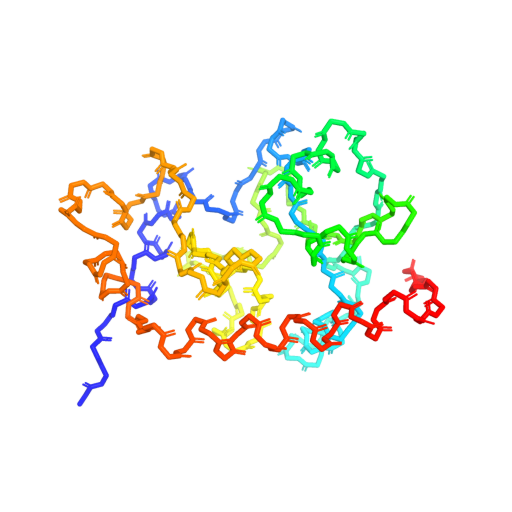A 1 176 ? 13.070 -9.167 -10.795 1.00 82.94 176 PRO A C 1
ATOM 1368 O O . PRO A 1 176 ? 13.607 -9.409 -11.874 1.00 82.94 176 PRO A O 1
ATOM 1371 N N . LEU A 1 177 ? 12.017 -8.355 -10.665 1.00 81.75 177 LEU A N 1
ATOM 1372 C CA . LEU A 1 177 ? 11.471 -7.578 -11.775 1.00 81.75 177 LEU A CA 1
ATOM 1373 C C . LEU A 1 177 ? 12.474 -6.488 -12.175 1.00 81.75 177 LEU A C 1
ATOM 1375 O O . LEU A 1 177 ? 12.798 -5.618 -11.356 1.00 81.75 177 LEU A O 1
ATOM 1379 N N . GLU A 1 178 ? 12.944 -6.547 -13.417 1.00 81.00 178 GLU A N 1
ATOM 1380 C CA . GLU A 1 178 ? 13.755 -5.508 -14.049 1.00 81.00 178 GLU A CA 1
ATOM 1381 C C . GLU A 1 178 ? 12.811 -4.418 -14.570 1.00 81.00 178 GLU A C 1
ATOM 1383 O O . GLU A 1 178 ? 11.944 -4.673 -15.402 1.00 81.00 178 GLU A O 1
ATOM 1388 N N . LEU A 1 179 ? 12.933 -3.215 -14.009 1.00 79.44 179 LEU A N 1
ATOM 1389 C CA . LEU A 1 179 ? 12.222 -2.027 -14.472 1.00 79.44 179 LEU A CA 1
ATOM 1390 C C . LEU A 1 179 ? 13.107 -1.408 -15.560 1.00 79.44 179 LEU A C 1
ATOM 1392 O O . LEU A 1 179 ? 13.974 -0.598 -15.239 1.00 79.44 179 LEU A O 1
ATOM 1396 N N . ALA A 1 180 ? 12.993 -1.920 -16.786 1.00 58.38 180 ALA A N 1
ATOM 1397 C CA . ALA A 1 180 ? 13.707 -1.401 -17.953 1.00 58.38 180 ALA A CA 1
ATOM 1398 C C . ALA A 1 180 ? 13.120 -0.061 -18.408 1.00 58.38 180 ALA A C 1
ATOM 1400 O O . ALA A 1 180 ? 11.877 0.076 -18.323 1.00 58.38 180 ALA A O 1
#

Radius of gyration: 15.68 Å; chains: 1; bounding box: 44×35×38 Å

Sequence (180 aa):
MPAPGDAHLCAQCHQAGGGCCRADADGVEYMFGLTRGEIEGMARASGLEPWQFVVADQASPRFLEFLDSLHPLFRQTMPRGRRLRLRLETDGGCCFLGPEGCRLSREARPLYCRLYPFFVNPHGRLMVLSSPACLAQQGARSWREVLGRLGQDEATVRELFGRLQHLATEHEAARPLELA

Secondary structure (DSSP, 8-state):
---SHHHHHHHHHHHTT-STTB--HHHHHTPPPPPHHHHHHHHHHHT--HHHHEEEEE--HHHHHHHHHH-HHHHHTSGGGEEEEE-B-TTSBBTTEETTEESS-TTTS-HHHHHTTEEE-TTS-EEE---TT-TTTTT-SSHHHHHHHTT--HHHHHHHHHHHHHHHHHHHHSPPP---

pLDDT: mean 89.73, std 11.03, range [30.06, 98.06]

Foldseek 3Di:
DQDPFALVQQLVLVVVVHDPQFDDPVRVLQFFAFFPVLLVLLCVQVVDASLVWKDKDAHDPVNLVVCVVAAPLRNLSQAVRIGIGTDADPRRGGPQQDNSGGVGDLVSDTLCNNLPQWDQGPVRDIDGDDDPSRPLPVVDPDVQSSCVNNSHDPVVNVVSNVVSSVRSVVRSVDDDDDSD